Protein AF-A0A2N2JMU2-F1 (afdb_monomer_lite)

Sequence (132 aa):
MEGTHEVRVGYTPVAGTILLILALLNIVLGVMAHSAVSTGLGALFIVMAILQLTMPYFVLTEGELQLRNLFGMTVKRYAFDDLSQFEIAEEGKRIFLTTPNGDRKRVRVTRWISQRGAWERFITALNARAFD

Foldseek 3Di:
DPPFPKQFWAFALVVLVVLLVCLVVLLVVCVVVVNPVSNVVSVVSPVLSVLRVPETQWMDTQFWIFGADSVNDGPDIDGDNFLVQWDQPDPLQWIWGQHPVRDTHTDPDGCNGTHPVSSVVVVVCSVVSVSD

pLDDT: mean 86.8, std 10.59, range [39.41, 97.19]

Secondary structure (DSSP, 8-state):
------EEEEBPHHHHHHHHHHHHHHHHHHHHTT-HHHHHHHHHHHHHHHHHHHSEEEEE-SSEEEEE-TTS-EEEEEE-S-GGGEEEETTTTEEEEE-TTS-EEEE---GGGB-HHHHHHHHHHHHTTTT-

Radius of gyration: 18.57 Å; chains: 1; bounding box: 42×37×58 Å

Structure (mmCIF, N/CA/C/O backbone):
data_AF-A0A2N2JMU2-F1
#
_entry.id   AF-A0A2N2JMU2-F1
#
loop_
_atom_site.group_PDB
_atom_site.id
_atom_site.type_symbol
_atom_site.label_atom_id
_atom_site.label_alt_id
_atom_site.label_comp_id
_atom_site.label_asym_id
_atom_site.label_entity_id
_atom_site.label_seq_id
_atom_site.pdbx_PDB_ins_code
_atom_site.Cartn_x
_atom_site.Cartn_y
_atom_site.Cartn_z
_atom_site.occupancy
_atom_site.B_iso_or_equiv
_atom_site.auth_seq_id
_atom_site.auth_comp_id
_atom_site.auth_asym_id
_atom_site.auth_atom_id
_atom_site.pdbx_PDB_model_num
ATOM 1 N N . MET A 1 1 ? -17.148 -24.156 7.986 1.00 41.41 1 MET A N 1
ATOM 2 C CA . MET A 1 1 ? -15.959 -23.402 7.544 1.00 41.41 1 MET A CA 1
ATOM 3 C C . MET A 1 1 ? -16.336 -21.940 7.676 1.00 41.41 1 MET A C 1
ATOM 5 O O . MET A 1 1 ? -16.891 -21.383 6.739 1.00 41.41 1 MET A O 1
ATOM 9 N N . GLU A 1 2 ? -16.203 -21.394 8.887 1.00 39.41 2 GLU A N 1
ATOM 10 C CA . GLU A 1 2 ? -16.434 -19.971 9.158 1.00 39.41 2 GLU A CA 1
ATOM 11 C C . GLU A 1 2 ? -15.521 -19.159 8.247 1.00 39.41 2 GLU A C 1
ATOM 13 O O . GLU A 1 2 ? -14.309 -19.378 8.202 1.00 39.41 2 GLU A O 1
ATOM 18 N N . GLY A 1 3 ? -16.122 -18.294 7.434 1.00 47.91 3 GLY A N 1
ATOM 19 C CA . GLY A 1 3 ? -15.370 -17.365 6.616 1.00 47.91 3 GLY A CA 1
ATOM 20 C C . GLY A 1 3 ? -14.744 -16.344 7.545 1.00 47.91 3 GLY A C 1
ATOM 21 O O . GLY A 1 3 ? -15.410 -15.384 7.896 1.00 47.91 3 GLY A O 1
ATOM 22 N N . THR A 1 4 ? -13.489 -16.554 7.941 1.00 55.88 4 THR A N 1
ATOM 23 C CA . THR A 1 4 ? -12.681 -15.540 8.629 1.00 55.88 4 THR A CA 1
ATOM 24 C C . THR A 1 4 ? -12.803 -14.242 7.847 1.00 55.88 4 THR A C 1
ATOM 26 O O . THR A 1 4 ? -12.376 -14.179 6.684 1.00 55.88 4 THR A O 1
ATOM 29 N N . HIS A 1 5 ? -13.447 -13.241 8.439 1.00 70.88 5 HIS A N 1
ATOM 30 C CA . HIS A 1 5 ? -13.774 -12.013 7.736 1.00 70.88 5 HIS A CA 1
ATOM 31 C C . HIS A 1 5 ? -12.502 -11.165 7.593 1.00 70.88 5 HIS A C 1
ATOM 33 O O . HIS A 1 5 ? -12.170 -10.316 8.412 1.00 70.88 5 HIS A O 1
ATOM 39 N N . GLU A 1 6 ? -11.733 -11.425 6.538 1.00 84.25 6 GLU A N 1
ATOM 40 C CA . GLU A 1 6 ? -10.467 -10.745 6.278 1.00 84.25 6 GLU A CA 1
ATOM 41 C C . GLU A 1 6 ? -10.674 -9.557 5.327 1.00 84.25 6 GLU A C 1
ATOM 43 O O . GLU A 1 6 ? -11.060 -9.722 4.165 1.00 84.25 6 GLU A O 1
ATOM 48 N N . VAL A 1 7 ? -10.349 -8.343 5.781 1.00 86.94 7 VAL A N 1
ATOM 49 C CA . VAL A 1 7 ? -10.352 -7.151 4.919 1.00 86.94 7 VAL A CA 1
ATOM 50 C C . VAL A 1 7 ? -8.933 -6.884 4.428 1.00 86.94 7 VAL A C 1
ATOM 52 O O . VAL A 1 7 ? -8.061 -6.416 5.162 1.00 86.94 7 VAL A O 1
ATOM 55 N N . ARG A 1 8 ? -8.702 -7.166 3.144 1.00 91.12 8 ARG A N 1
ATOM 56 C CA . ARG A 1 8 ? -7.423 -6.926 2.462 1.00 91.12 8 ARG A CA 1
ATOM 57 C C . ARG A 1 8 ? -7.435 -5.562 1.779 1.00 91.12 8 ARG A C 1
ATOM 59 O O . ARG A 1 8 ? -8.313 -5.277 0.960 1.00 91.12 8 ARG A O 1
ATOM 66 N N . VAL A 1 9 ? -6.432 -4.735 2.067 1.00 91.31 9 VAL A N 1
ATOM 67 C CA . VAL A 1 9 ? -6.258 -3.424 1.432 1.00 91.31 9 VAL A CA 1
ATOM 68 C C . VAL A 1 9 ? -4.957 -3.415 0.643 1.00 91.31 9 VAL A C 1
ATOM 70 O O . VAL A 1 9 ? -3.874 -3.530 1.210 1.00 91.31 9 VAL A O 1
ATOM 73 N N . GLY A 1 10 ? -5.071 -3.308 -0.682 1.00 91.31 10 GLY A N 1
ATOM 74 C CA . GLY A 1 10 ? -3.943 -3.231 -1.611 1.00 91.31 10 GLY A CA 1
ATOM 75 C C . GLY A 1 10 ? -3.333 -1.835 -1.720 1.00 91.31 10 GLY A C 1
ATOM 76 O O . GLY A 1 10 ? -3.882 -0.847 -1.218 1.00 91.31 10 GLY A O 1
ATOM 77 N N . TYR A 1 11 ? -2.199 -1.759 -2.414 1.00 89.56 11 TYR A N 1
ATOM 78 C CA . TYR A 1 11 ? -1.596 -0.489 -2.809 1.00 89.56 11 TYR A CA 1
ATOM 79 C C . TYR A 1 11 ? -2.448 0.236 -3.862 1.00 89.56 11 TYR A C 1
ATOM 81 O O . TYR A 1 11 ? -3.283 -0.356 -4.545 1.00 89.56 11 TYR A O 1
ATOM 89 N N . THR A 1 12 ? -2.230 1.541 -4.018 1.00 91.00 12 THR A N 1
ATOM 90 C CA . THR A 1 12 ? -2.862 2.315 -5.088 1.00 91.00 12 THR A CA 1
ATOM 91 C C . THR A 1 12 ? -2.423 1.794 -6.466 1.00 91.00 12 THR A C 1
ATOM 93 O O . THR A 1 12 ? -1.219 1.737 -6.744 1.00 91.00 12 THR A O 1
ATOM 96 N N . PRO A 1 13 ? -3.368 1.456 -7.367 1.00 89.31 13 PRO A N 1
ATOM 97 C CA . PRO A 1 13 ? -3.031 0.946 -8.696 1.00 89.31 13 PRO A CA 1
ATOM 98 C C . PRO A 1 13 ? -2.344 2.003 -9.568 1.00 89.31 13 PRO A C 1
ATOM 100 O O . PRO A 1 13 ? -1.642 1.658 -10.516 1.00 89.31 13 PRO A O 1
ATOM 103 N N . VAL A 1 14 ? -2.498 3.290 -9.231 1.00 90.88 14 VAL A N 1
ATOM 104 C CA . VAL A 1 14 ? -1.879 4.409 -9.955 1.00 90.88 14 VAL A CA 1
ATOM 105 C C . VAL A 1 14 ? -0.357 4.281 -9.953 1.00 90.88 14 VAL A C 1
ATOM 107 O O . VAL A 1 14 ? 0.267 4.365 -11.005 1.00 90.88 14 VAL A O 1
ATOM 110 N N . ALA A 1 15 ? 0.246 4.020 -8.792 1.00 89.12 15 ALA A N 1
ATOM 111 C CA . ALA A 1 15 ? 1.697 3.904 -8.674 1.00 89.12 15 ALA A CA 1
ATOM 112 C C . ALA A 1 15 ? 2.239 2.664 -9.407 1.00 89.12 15 ALA A C 1
ATOM 114 O O . ALA A 1 15 ? 3.229 2.776 -10.129 1.00 89.12 15 ALA A O 1
ATOM 115 N N . GLY A 1 16 ? 1.543 1.523 -9.313 1.00 91.50 16 GLY A N 1
ATOM 116 C CA . GLY A 1 16 ? 1.892 0.320 -10.079 1.00 91.50 16 GLY A CA 1
ATOM 117 C C . GLY A 1 16 ? 1.801 0.543 -11.594 1.00 91.50 16 GLY A C 1
ATOM 118 O O . GLY A 1 16 ? 2.684 0.123 -12.336 1.00 91.50 16 GLY A O 1
ATOM 119 N N . THR A 1 17 ? 0.789 1.285 -12.055 1.00 93.50 17 THR A N 1
ATOM 120 C CA . THR A 1 17 ? 0.623 1.637 -13.477 1.00 93.50 17 THR A CA 1
ATOM 121 C C . THR A 1 17 ? 1.738 2.562 -13.964 1.00 93.50 17 THR A C 1
ATOM 123 O O . THR A 1 17 ? 2.303 2.334 -15.031 1.00 93.50 17 THR A O 1
ATOM 126 N N . ILE A 1 18 ? 2.104 3.580 -13.174 1.00 94.69 18 ILE A N 1
ATOM 127 C CA . ILE A 1 18 ? 3.223 4.478 -13.497 1.00 94.69 18 ILE A CA 1
ATOM 128 C C . ILE A 1 18 ? 4.533 3.688 -13.594 1.00 94.69 18 ILE A C 1
ATOM 130 O O . ILE A 1 18 ? 5.274 3.859 -14.561 1.00 94.69 18 ILE A O 1
ATOM 134 N N . LEU A 1 19 ? 4.805 2.794 -12.636 1.00 95.06 19 LEU A N 1
ATOM 135 C CA . LEU A 1 19 ? 5.986 1.927 -12.682 1.00 95.06 19 LEU A CA 1
ATOM 136 C C . LEU A 1 19 ? 6.000 1.048 -13.930 1.00 95.06 19 LEU A C 1
ATOM 138 O O . LEU A 1 19 ? 7.050 0.918 -14.552 1.00 95.06 19 LEU A O 1
ATOM 142 N N . LEU A 1 20 ? 4.854 0.494 -14.331 1.00 95.75 20 LEU A N 1
ATOM 143 C CA . LEU A 1 20 ? 4.754 -0.324 -15.537 1.00 95.75 20 LEU A CA 1
ATOM 144 C C . LEU A 1 20 ? 5.074 0.482 -16.805 1.00 95.75 20 LEU A C 1
ATOM 146 O O . LEU A 1 20 ? 5.818 0.009 -17.660 1.00 95.75 20 LEU A O 1
ATOM 150 N N . ILE A 1 21 ? 4.577 1.718 -16.911 1.00 96.44 21 ILE A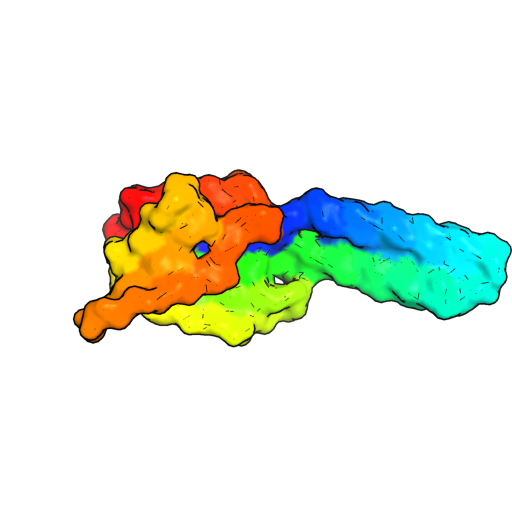 N 1
ATOM 151 C CA . ILE A 1 21 ? 4.897 2.612 -18.035 1.00 96.44 21 ILE A CA 1
ATOM 152 C C . ILE A 1 21 ? 6.401 2.913 -18.068 1.00 96.44 21 ILE A C 1
ATOM 154 O O . ILE A 1 21 ? 7.035 2.786 -19.115 1.00 96.44 21 ILE A O 1
ATOM 158 N N . LEU A 1 22 ? 6.996 3.263 -16.923 1.00 95.69 22 LEU A N 1
ATOM 159 C CA . LEU A 1 22 ? 8.436 3.525 -16.822 1.00 95.69 22 LEU A CA 1
ATOM 160 C C . LEU A 1 22 ? 9.278 2.289 -17.150 1.00 95.69 22 LEU A C 1
ATOM 162 O O . LEU A 1 22 ? 10.346 2.418 -17.752 1.00 95.69 22 LEU A O 1
ATOM 166 N N . ALA A 1 23 ? 8.801 1.105 -16.775 1.00 96.56 23 ALA A N 1
ATOM 167 C CA . ALA A 1 23 ? 9.432 -0.162 -17.099 1.00 96.56 23 ALA A CA 1
ATOM 168 C C . ALA A 1 23 ? 9.481 -0.381 -18.615 1.00 96.56 23 ALA A C 1
ATOM 170 O O . ALA A 1 23 ? 10.551 -0.629 -19.167 1.00 96.56 23 ALA A O 1
ATOM 171 N N . LEU A 1 24 ? 8.342 -0.210 -19.296 1.00 96.81 24 LEU A N 1
ATOM 172 C CA . LEU A 1 24 ? 8.244 -0.349 -20.749 1.00 96.81 24 LEU A CA 1
ATOM 173 C C . LEU A 1 24 ? 9.127 0.669 -21.476 1.00 96.81 24 LEU A C 1
ATOM 175 O O . LEU A 1 24 ? 9.856 0.292 -22.391 1.00 96.81 24 LEU A O 1
ATOM 179 N N . LEU A 1 25 ? 9.128 1.931 -21.036 1.00 96.31 25 LEU A N 1
ATOM 180 C CA . LEU A 1 25 ? 10.005 2.960 -21.601 1.00 96.31 25 LEU A CA 1
ATOM 181 C C . LEU A 1 25 ? 11.486 2.595 -21.445 1.00 96.31 25 LEU A C 1
ATOM 183 O O . LEU A 1 25 ? 12.241 2.720 -22.404 1.00 96.31 25 LEU A O 1
ATOM 187 N N . ASN A 1 26 ? 11.901 2.095 -20.276 1.00 96.19 26 ASN A N 1
ATOM 188 C CA . ASN A 1 26 ? 13.282 1.650 -20.060 1.00 96.19 26 ASN A CA 1
ATOM 189 C C . ASN A 1 26 ? 13.659 0.465 -20.950 1.00 96.19 26 ASN A C 1
ATOM 191 O O . ASN A 1 26 ? 14.761 0.441 -21.483 1.00 96.19 26 ASN A O 1
ATOM 195 N N . ILE A 1 27 ? 12.757 -0.496 -21.156 1.00 95.94 27 ILE A N 1
ATOM 196 C CA . ILE A 1 27 ? 13.025 -1.626 -22.055 1.00 95.94 27 ILE A CA 1
ATOM 197 C C . ILE A 1 27 ? 13.185 -1.135 -23.494 1.00 95.94 27 ILE A C 1
ATOM 199 O O . ILE A 1 27 ? 14.163 -1.485 -24.146 1.00 95.94 27 ILE A O 1
ATOM 203 N N . VAL A 1 28 ? 12.266 -0.297 -23.983 1.00 97.19 28 VAL A N 1
ATOM 204 C CA . VAL A 1 28 ? 12.321 0.231 -25.356 1.00 97.19 28 VAL A CA 1
ATOM 205 C C . VAL A 1 28 ? 13.602 1.036 -25.576 1.00 97.19 28 VAL A C 1
ATOM 207 O O . VAL A 1 28 ? 14.341 0.767 -26.523 1.00 97.19 28 VAL A O 1
ATOM 210 N N . LEU A 1 29 ? 13.908 1.975 -24.677 1.00 95.62 29 LEU A N 1
ATOM 211 C CA . LEU A 1 29 ? 15.128 2.780 -24.754 1.00 95.62 29 LEU A CA 1
ATOM 212 C C . LEU A 1 29 ? 16.386 1.919 -24.616 1.00 95.62 29 LEU A C 1
ATOM 214 O O . LEU A 1 29 ? 17.350 2.126 -25.348 1.00 95.62 29 LEU A O 1
ATOM 218 N N . GLY A 1 30 ? 16.370 0.933 -23.719 1.00 96.50 30 GLY A N 1
ATOM 219 C CA . GLY A 1 30 ? 17.466 -0.005 -23.511 1.00 96.50 30 GLY A CA 1
ATOM 220 C C . GLY A 1 30 ? 17.769 -0.837 -24.752 1.00 96.50 30 GLY A C 1
ATOM 221 O O . GLY A 1 30 ? 18.934 -0.951 -25.127 1.00 96.50 30 GLY A O 1
ATOM 222 N N . VAL A 1 31 ? 16.741 -1.342 -25.438 1.00 96.19 31 VAL A N 1
ATOM 223 C CA . VAL A 1 31 ? 16.889 -2.083 -26.699 1.00 96.19 31 VAL A CA 1
ATOM 224 C C . VAL A 1 31 ? 17.420 -1.172 -27.806 1.00 96.19 31 VAL A C 1
ATOM 226 O O . VAL A 1 31 ? 18.392 -1.530 -28.466 1.00 96.19 31 VAL A O 1
ATOM 229 N N . MET A 1 32 ? 16.854 0.028 -27.978 1.00 96.88 32 MET A N 1
ATOM 230 C CA . MET A 1 32 ? 17.316 0.981 -29.000 1.00 96.88 32 MET A CA 1
ATOM 231 C C . MET A 1 32 ? 18.773 1.415 -28.777 1.00 96.88 32 MET A C 1
ATOM 233 O O . MET A 1 32 ? 19.551 1.511 -29.725 1.00 96.88 32 MET A O 1
ATOM 237 N N . ALA A 1 33 ? 19.161 1.640 -27.521 1.00 96.44 33 ALA A N 1
ATOM 238 C CA . ALA A 1 33 ? 20.512 2.042 -27.137 1.00 96.44 33 ALA A CA 1
ATOM 239 C C . ALA A 1 33 ? 21.488 0.863 -26.961 1.00 96.44 33 ALA A C 1
ATOM 241 O O . ALA A 1 33 ? 22.640 1.092 -26.601 1.00 96.44 33 ALA A O 1
ATOM 242 N N . HIS A 1 34 ? 21.047 -0.385 -27.171 1.00 95.88 34 HIS A N 1
ATOM 243 C CA . HIS A 1 34 ? 21.822 -1.607 -26.903 1.00 95.88 34 HIS A CA 1
ATOM 244 C C . HIS A 1 34 ? 22.391 -1.671 -25.468 1.00 95.88 34 HIS A C 1
ATOM 246 O O . HIS A 1 34 ? 23.448 -2.246 -25.208 1.00 95.88 34 HIS A O 1
ATOM 252 N N . SER A 1 35 ? 21.679 -1.077 -24.507 1.00 95.69 35 SER A N 1
ATOM 253 C CA . SER A 1 35 ? 22.064 -1.027 -23.099 1.00 95.69 35 SER A CA 1
ATOM 254 C C . SER A 1 35 ? 21.396 -2.154 -22.317 1.00 95.69 35 SER A C 1
ATOM 256 O O . SER A 1 35 ? 20.202 -2.111 -21.992 1.00 95.69 35 SER A O 1
ATOM 258 N N . ALA A 1 36 ? 22.196 -3.155 -21.947 1.00 94.31 36 ALA A N 1
ATOM 259 C CA . ALA A 1 36 ? 21.754 -4.248 -21.084 1.00 94.31 36 ALA A CA 1
ATOM 260 C C . ALA A 1 36 ? 21.298 -3.749 -19.701 1.00 94.31 36 ALA A C 1
ATOM 262 O O . ALA A 1 36 ? 20.360 -4.296 -19.126 1.00 94.31 36 ALA A O 1
ATOM 263 N N . VAL A 1 37 ? 21.912 -2.675 -19.187 1.00 95.06 37 VAL A N 1
ATOM 264 C CA . VAL A 1 37 ? 21.574 -2.097 -17.876 1.00 95.06 37 VAL A CA 1
ATOM 265 C C . VAL A 1 37 ? 20.162 -1.514 -17.879 1.00 95.06 37 VAL A C 1
ATOM 267 O O . VAL A 1 37 ? 19.373 -1.822 -16.989 1.00 95.06 37 VAL A O 1
ATOM 270 N N . SER A 1 38 ? 19.817 -0.706 -18.886 1.00 93.31 38 SER A N 1
ATOM 271 C CA . SER A 1 38 ? 18.482 -0.096 -18.976 1.00 93.31 38 SER A CA 1
ATOM 272 C C . SER A 1 38 ? 17.400 -1.153 -19.216 1.00 93.31 38 SER A C 1
ATOM 274 O O . SER A 1 38 ? 16.363 -1.139 -18.552 1.00 93.31 38 SER A O 1
ATOM 276 N N . THR A 1 39 ? 17.692 -2.146 -20.060 1.00 94.06 39 THR A N 1
ATOM 277 C CA . THR A 1 39 ? 16.798 -3.291 -20.289 1.00 94.06 39 THR A CA 1
ATOM 278 C C . THR A 1 39 ? 16.569 -4.096 -19.002 1.00 94.06 39 THR A C 1
ATOM 280 O O . THR A 1 39 ? 15.429 -4.420 -18.664 1.00 94.06 39 THR A O 1
ATOM 283 N N . GLY A 1 40 ? 17.633 -4.365 -18.236 1.00 95.25 40 GLY A N 1
ATOM 284 C CA . GLY A 1 40 ? 17.558 -5.063 -16.950 1.00 95.25 40 GLY A CA 1
ATOM 285 C C . GLY A 1 40 ? 16.780 -4.288 -15.880 1.00 95.25 40 GLY A C 1
ATOM 286 O O . GLY A 1 40 ? 15.944 -4.868 -15.188 1.00 95.25 40 GLY A O 1
ATOM 287 N N . LEU A 1 41 ? 16.987 -2.970 -15.778 1.00 95.50 41 LEU A N 1
ATOM 288 C CA . LEU A 1 41 ? 16.201 -2.098 -14.894 1.00 95.50 41 LEU A CA 1
ATOM 289 C C . LEU A 1 41 ? 14.717 -2.095 -15.268 1.00 95.50 41 LEU A C 1
ATOM 291 O O . LEU A 1 41 ? 13.859 -2.156 -14.389 1.00 95.50 41 LEU A O 1
ATOM 295 N N . GLY A 1 42 ? 14.412 -2.079 -16.565 1.00 96.00 42 GLY A N 1
ATOM 296 C CA . GLY A 1 42 ? 13.048 -2.205 -17.059 1.00 96.00 42 GLY A CA 1
ATOM 297 C C . GLY A 1 42 ? 12.391 -3.513 -16.613 1.00 96.00 42 GLY A C 1
ATOM 298 O O . GLY A 1 42 ? 11.301 -3.487 -16.044 1.00 96.00 42 GLY A O 1
ATOM 299 N N . ALA A 1 43 ? 13.075 -4.651 -16.762 1.00 95.75 43 ALA A N 1
ATOM 300 C CA . ALA A 1 43 ? 12.575 -5.939 -16.273 1.00 95.75 43 ALA A CA 1
ATOM 301 C C . ALA A 1 43 ? 12.335 -5.939 -14.749 1.00 95.75 43 ALA A C 1
ATOM 303 O O . ALA A 1 43 ? 11.294 -6.408 -14.284 1.00 95.75 43 ALA A O 1
ATOM 304 N N . LEU A 1 44 ? 13.246 -5.351 -13.966 1.00 95.88 44 LEU A N 1
ATOM 305 C CA . LEU A 1 44 ? 13.073 -5.197 -12.518 1.00 95.88 44 LEU A CA 1
ATOM 306 C C . LEU A 1 44 ? 11.835 -4.353 -12.174 1.00 95.88 44 LEU A C 1
ATOM 308 O O . LEU A 1 44 ? 11.077 -4.700 -11.266 1.00 95.88 44 LEU A O 1
ATOM 312 N N . PHE A 1 45 ? 11.597 -3.262 -12.903 1.00 96.19 45 PHE A N 1
ATOM 313 C CA . PHE A 1 45 ? 10.421 -2.418 -12.697 1.00 96.19 45 PHE A CA 1
ATOM 314 C C . PHE A 1 45 ? 9.114 -3.127 -13.058 1.00 96.19 45 PHE A C 1
ATOM 316 O O . PHE A 1 45 ? 8.127 -2.914 -12.356 1.00 96.19 45 PHE A O 1
ATOM 323 N N . ILE A 1 46 ? 9.101 -4.015 -14.062 1.00 96.12 46 ILE A N 1
ATOM 324 C CA . ILE A 1 46 ? 7.937 -4.877 -14.334 1.00 96.12 46 ILE A CA 1
ATOM 325 C C . ILE A 1 46 ? 7.617 -5.727 -13.103 1.00 96.12 46 ILE A C 1
ATOM 327 O O . ILE A 1 46 ? 6.471 -5.749 -12.655 1.00 96.12 46 ILE A O 1
ATOM 331 N N . VAL A 1 47 ? 8.622 -6.391 -12.525 1.00 95.50 47 VAL A N 1
ATOM 332 C CA . VAL A 1 47 ? 8.427 -7.226 -11.329 1.00 95.50 47 VAL A CA 1
ATOM 333 C C . VAL A 1 47 ? 7.873 -6.391 -10.173 1.00 95.50 47 VAL A C 1
ATOM 335 O O . VAL A 1 47 ? 6.893 -6.791 -9.546 1.00 95.50 47 VAL A O 1
ATOM 338 N N . MET A 1 48 ? 8.434 -5.205 -9.918 1.00 94.38 48 MET A N 1
ATOM 339 C CA . MET A 1 48 ? 7.932 -4.317 -8.863 1.00 94.38 48 MET A CA 1
ATOM 340 C C . MET A 1 48 ? 6.502 -3.828 -9.121 1.00 94.38 48 MET A C 1
ATOM 342 O O . MET A 1 48 ? 5.703 -3.784 -8.186 1.00 94.38 48 MET A O 1
ATOM 346 N N . ALA A 1 49 ? 6.158 -3.496 -10.368 1.00 93.81 49 ALA A N 1
ATOM 347 C CA . ALA A 1 49 ? 4.809 -3.083 -10.742 1.00 93.81 49 ALA A CA 1
ATOM 348 C C . ALA A 1 49 ? 3.792 -4.205 -10.490 1.00 93.81 49 ALA A C 1
ATOM 350 O O . ALA A 1 49 ? 2.752 -3.959 -9.882 1.00 93.81 49 ALA A O 1
ATOM 351 N N . ILE A 1 50 ? 4.115 -5.441 -10.889 1.00 93.62 50 ILE A N 1
ATOM 352 C CA . ILE A 1 50 ? 3.270 -6.616 -10.632 1.00 93.62 50 ILE A CA 1
ATOM 353 C C . ILE A 1 50 ? 3.076 -6.798 -9.128 1.00 93.62 50 ILE A C 1
ATOM 355 O O . ILE A 1 50 ? 1.938 -6.852 -8.669 1.00 93.62 50 ILE A O 1
ATOM 359 N N . LEU A 1 51 ? 4.165 -6.812 -8.353 1.00 92.31 51 LEU A N 1
ATOM 360 C CA . LEU A 1 51 ? 4.097 -6.961 -6.899 1.00 92.31 51 LEU A CA 1
ATOM 361 C C . LEU A 1 51 ? 3.228 -5.884 -6.249 1.00 92.31 51 LEU A C 1
ATOM 363 O O . LEU A 1 51 ? 2.424 -6.190 -5.372 1.00 92.31 51 LEU A O 1
ATOM 367 N N . GLN A 1 52 ? 3.336 -4.634 -6.697 1.00 91.38 52 GLN A N 1
ATOM 368 C CA . GLN A 1 52 ? 2.516 -3.547 -6.175 1.00 91.38 52 GLN A CA 1
ATOM 369 C C . GLN A 1 52 ? 1.025 -3.713 -6.500 1.00 91.38 52 GLN A C 1
ATOM 371 O O . GLN A 1 52 ? 0.182 -3.304 -5.705 1.00 91.38 52 GLN A O 1
ATOM 376 N N . LEU A 1 53 ? 0.690 -4.313 -7.643 1.00 90.06 53 LEU A N 1
ATOM 377 C CA . LEU A 1 53 ? -0.694 -4.554 -8.051 1.00 90.06 53 LEU A CA 1
ATOM 378 C C . LEU A 1 53 ? -1.304 -5.800 -7.394 1.00 90.06 53 LEU A C 1
ATOM 380 O O . LEU A 1 53 ? -2.518 -5.845 -7.205 1.00 90.06 53 LEU A O 1
ATOM 384 N N . THR A 1 54 ? -0.491 -6.798 -7.037 1.00 89.88 54 THR A N 1
ATOM 385 C CA . THR A 1 54 ? -0.980 -8.073 -6.488 1.00 89.88 54 THR A CA 1
ATOM 386 C C . THR A 1 54 ? -0.902 -8.159 -4.967 1.00 89.88 54 THR A C 1
ATOM 388 O O . THR A 1 54 ? -1.712 -8.854 -4.355 1.00 89.88 54 THR A O 1
ATOM 391 N N . MET A 1 55 ? 0.077 -7.505 -4.334 1.00 91.50 55 MET A N 1
ATOM 392 C CA . MET A 1 55 ? 0.319 -7.676 -2.902 1.00 91.50 55 MET A CA 1
ATOM 393 C C . MET A 1 55 ? -0.557 -6.742 -2.056 1.00 91.50 55 MET A C 1
ATOM 395 O O . MET A 1 55 ? -0.652 -5.544 -2.340 1.00 91.50 55 MET A O 1
ATOM 399 N N . PRO A 1 56 ? -1.178 -7.252 -0.974 1.00 91.12 56 PRO A N 1
ATOM 400 C CA . PRO A 1 56 ? -1.884 -6.405 -0.026 1.00 91.12 56 PRO A CA 1
ATOM 401 C C . PRO A 1 56 ? -0.885 -5.531 0.742 1.00 91.12 56 PRO A C 1
ATOM 403 O O . PRO A 1 56 ? 0.149 -6.010 1.202 1.00 91.12 56 PRO A O 1
ATOM 406 N N . TYR A 1 57 ? -1.220 -4.256 0.919 1.00 91.00 57 TYR A N 1
ATOM 407 C CA . TYR A 1 57 ? -0.459 -3.319 1.743 1.00 91.00 57 TYR A CA 1
ATOM 408 C C . TYR A 1 57 ? -0.678 -3.600 3.236 1.00 91.00 57 TYR A C 1
ATOM 410 O O . TYR A 1 57 ? 0.266 -3.631 4.029 1.00 91.00 57 TYR A O 1
ATOM 418 N N . PHE A 1 58 ? -1.923 -3.857 3.626 1.00 92.75 58 PHE A N 1
ATOM 419 C CA . PHE A 1 58 ? -2.240 -4.370 4.950 1.00 92.75 58 PHE A CA 1
ATOM 420 C C . PHE A 1 58 ? -3.466 -5.273 4.917 1.00 92.75 58 PHE A C 1
ATOM 422 O O . PHE A 1 58 ? -4.267 -5.263 3.979 1.00 92.75 58 PHE A O 1
ATOM 429 N N . VAL A 1 59 ? -3.576 -6.072 5.967 1.00 91.69 59 VAL A N 1
ATOM 430 C CA . VAL A 1 59 ? -4.630 -7.053 6.165 1.00 91.69 59 VAL A CA 1
ATOM 431 C C . VAL A 1 59 ? -5.209 -6.845 7.554 1.00 91.69 59 VAL A C 1
ATOM 433 O O . VAL A 1 59 ? -4.462 -6.848 8.533 1.00 91.69 59 VAL A O 1
ATOM 436 N N . LEU A 1 60 ? -6.522 -6.655 7.627 1.00 89.94 60 LEU A N 1
ATOM 437 C CA . LEU A 1 60 ? -7.276 -6.678 8.872 1.00 89.94 60 LEU A CA 1
ATOM 438 C C . LEU A 1 60 ? -7.889 -8.072 9.044 1.00 89.94 60 LEU A C 1
ATOM 440 O O . LEU A 1 60 ? -8.587 -8.553 8.151 1.00 89.94 60 LEU A O 1
ATOM 444 N N . THR A 1 61 ? -7.597 -8.692 10.180 1.00 89.06 61 THR A N 1
ATOM 445 C CA . THR A 1 61 ? -8.187 -9.953 10.654 1.00 89.06 61 THR A CA 1
ATOM 446 C C . THR A 1 61 ? -8.933 -9.691 11.964 1.00 89.06 61 THR A C 1
ATOM 448 O O . THR A 1 61 ? -8.842 -8.583 12.484 1.00 89.06 61 THR A O 1
ATOM 451 N N . GLU A 1 62 ? -9.629 -10.683 12.517 1.00 83.88 62 GLU A N 1
ATOM 45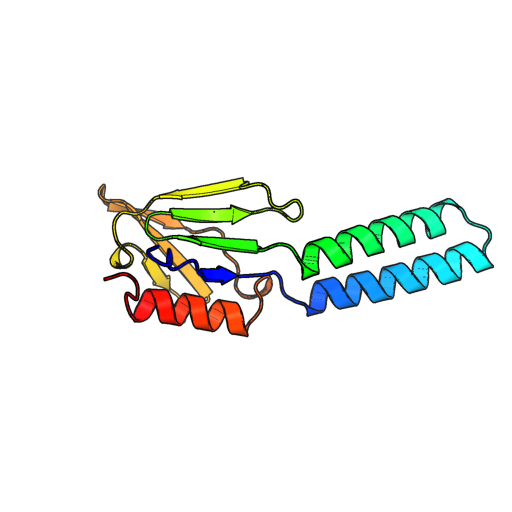2 C CA . GLU A 1 62 ? -10.463 -10.527 13.724 1.00 83.88 62 GLU A CA 1
ATOM 453 C C . GLU A 1 62 ? -9.691 -10.099 14.989 1.00 83.88 62 GLU A C 1
ATOM 455 O O . GLU A 1 62 ? -10.279 -9.468 15.854 1.00 83.88 62 GLU A O 1
ATOM 460 N N . GLY A 1 63 ? -8.380 -10.360 15.088 1.00 86.06 63 GLY A N 1
ATOM 461 C CA . GLY A 1 63 ? -7.578 -9.997 16.274 1.00 86.06 63 GLY A CA 1
ATOM 462 C C . GLY A 1 63 ? -6.270 -9.264 15.978 1.00 86.06 63 GLY A C 1
ATOM 463 O O . GLY A 1 63 ? -5.499 -8.936 16.882 1.00 86.06 63 GLY A O 1
ATOM 464 N N . GLU A 1 64 ? -5.958 -9.022 14.704 1.00 90.56 64 GLU A N 1
ATOM 465 C CA . GLU A 1 64 ? -4.772 -8.251 14.354 1.00 90.56 64 GLU A CA 1
ATOM 466 C C . GLU A 1 64 ? -4.866 -7.529 13.013 1.00 90.56 64 GLU A C 1
ATOM 468 O O . GLU A 1 64 ? -5.452 -7.994 12.031 1.00 90.56 64 GLU A O 1
ATOM 473 N N . LEU A 1 65 ? -4.190 -6.384 12.961 1.00 91.31 65 LEU A N 1
ATOM 474 C CA . LEU A 1 65 ? -3.895 -5.660 11.739 1.00 91.31 65 LEU A CA 1
ATOM 475 C C . LEU A 1 65 ? -2.429 -5.906 11.362 1.00 91.31 65 LEU A C 1
ATOM 477 O O . LEU A 1 65 ? -1.495 -5.474 12.050 1.00 91.31 65 LEU A O 1
ATOM 481 N N . GLN A 1 66 ? -2.225 -6.579 10.234 1.00 93.56 66 GLN A N 1
ATOM 482 C CA . GLN A 1 66 ? -0.913 -6.897 9.685 1.00 93.56 66 GLN A CA 1
ATOM 483 C C . GLN A 1 66 ? -0.541 -5.895 8.592 1.00 93.56 66 GLN A C 1
ATOM 485 O O . GLN A 1 66 ? -1.192 -5.828 7.551 1.00 93.56 66 GLN A O 1
ATOM 490 N N . LEU A 1 67 ? 0.553 -5.160 8.776 1.00 92.50 67 LEU A N 1
ATOM 491 C CA . LEU A 1 67 ? 1.179 -4.404 7.692 1.00 92.50 67 LEU A CA 1
ATOM 492 C C . LEU A 1 67 ? 2.131 -5.326 6.948 1.00 92.50 67 LEU A C 1
ATOM 494 O O . LEU A 1 67 ? 2.981 -5.972 7.569 1.00 92.50 67 LEU A O 1
ATOM 498 N N . ARG A 1 68 ? 2.025 -5.338 5.623 1.00 92.38 68 ARG A N 1
ATOM 499 C CA . ARG A 1 68 ? 2.866 -6.144 4.745 1.00 92.38 68 ARG A CA 1
ATOM 500 C C . ARG A 1 68 ? 3.721 -5.249 3.856 1.00 92.38 68 ARG A C 1
ATOM 502 O O . ARG A 1 68 ? 3.389 -4.092 3.602 1.00 92.38 68 ARG A O 1
ATOM 509 N N . ASN A 1 69 ? 4.871 -5.764 3.439 1.00 90.44 69 ASN A N 1
ATOM 510 C CA . ASN A 1 69 ? 5.677 -5.133 2.399 1.00 90.44 69 ASN A CA 1
ATOM 511 C C . ASN A 1 69 ? 5.263 -5.630 1.003 1.00 90.44 69 ASN A C 1
ATOM 513 O O . ASN A 1 69 ? 4.427 -6.521 0.863 1.00 90.44 69 ASN A O 1
ATOM 517 N N . LEU A 1 70 ? 5.911 -5.093 -0.034 1.00 86.88 70 LEU A N 1
ATOM 518 C CA . LEU A 1 70 ? 5.703 -5.492 -1.432 1.00 86.88 70 LEU A CA 1
ATOM 519 C C . LEU A 1 70 ? 6.075 -6.953 -1.735 1.00 86.88 70 LEU A C 1
ATOM 521 O O . LEU A 1 70 ? 5.750 -7.442 -2.806 1.00 86.88 70 LEU A O 1
ATOM 525 N N . PHE A 1 71 ? 6.734 -7.659 -0.816 1.00 88.25 71 PHE A N 1
ATOM 526 C CA . PHE A 1 71 ? 7.015 -9.092 -0.937 1.00 88.25 71 PHE A CA 1
ATOM 527 C C . PHE A 1 71 ? 5.985 -9.950 -0.188 1.00 88.25 71 PHE A C 1
ATOM 529 O O . PHE A 1 71 ? 6.153 -11.159 -0.073 1.00 88.25 71 PHE A O 1
ATOM 536 N N . GLY A 1 72 ? 4.935 -9.334 0.367 1.00 85.19 72 GLY A N 1
ATOM 537 C CA . GLY A 1 72 ? 3.894 -10.015 1.134 1.00 85.19 72 GLY A CA 1
ATOM 538 C C . GLY A 1 72 ? 4.300 -10.394 2.562 1.00 85.19 72 GLY A C 1
ATOM 539 O O . GLY A 1 72 ? 3.486 -10.969 3.283 1.00 85.19 72 GLY A O 1
ATOM 540 N N . MET A 1 73 ? 5.514 -10.052 3.005 1.00 89.94 73 MET A N 1
ATOM 541 C CA . MET A 1 73 ? 5.978 -10.337 4.363 1.00 89.94 73 MET A CA 1
ATOM 542 C C . MET A 1 73 ? 5.380 -9.345 5.358 1.00 89.94 73 MET A C 1
ATOM 544 O O . MET A 1 73 ? 5.393 -8.134 5.126 1.00 89.94 73 MET A O 1
ATOM 548 N N . THR A 1 74 ? 4.908 -9.849 6.497 1.00 92.88 74 THR A N 1
ATOM 549 C CA . THR A 1 74 ? 4.394 -9.016 7.587 1.00 92.88 74 THR A CA 1
ATOM 550 C C . THR A 1 74 ? 5.538 -8.264 8.261 1.00 92.88 74 THR A C 1
ATOM 552 O O . THR A 1 74 ? 6.355 -8.854 8.961 1.00 92.88 74 THR A O 1
ATOM 555 N N . VAL A 1 75 ? 5.581 -6.945 8.074 1.00 92.12 75 VAL A N 1
ATOM 556 C CA . VAL A 1 75 ? 6.596 -6.060 8.670 1.00 92.12 75 VAL A CA 1
ATOM 557 C C . VAL A 1 75 ? 6.206 -5.580 10.060 1.00 92.12 75 VAL A C 1
ATOM 559 O O . VAL A 1 75 ? 7.064 -5.210 10.859 1.00 92.12 75 VAL A O 1
ATOM 562 N N . LYS A 1 76 ? 4.903 -5.536 10.350 1.00 91.56 76 LYS A N 1
ATOM 563 C CA . LYS A 1 76 ? 4.397 -5.091 11.644 1.00 91.56 76 LYS A CA 1
ATOM 564 C C . LYS A 1 76 ? 3.027 -5.680 11.920 1.00 91.56 76 LYS A C 1
ATOM 566 O O . LYS A 1 76 ? 2.190 -5.732 11.024 1.00 91.56 76 LYS A O 1
ATOM 571 N N . ARG A 1 77 ? 2.806 -6.063 13.173 1.00 91.94 77 ARG A N 1
ATOM 572 C CA . ARG A 1 77 ? 1.517 -6.531 13.679 1.00 91.94 77 ARG A CA 1
ATOM 573 C C . ARG A 1 77 ? 1.011 -5.573 14.745 1.00 91.94 77 ARG A C 1
ATOM 575 O O . ARG A 1 77 ? 1.794 -5.042 15.540 1.00 91.94 77 ARG A O 1
ATOM 582 N N . TYR A 1 78 ? -0.286 -5.330 14.711 1.00 90.31 78 TYR A N 1
ATOM 583 C CA . TYR A 1 78 ? -1.021 -4.582 15.713 1.00 90.31 78 TYR A CA 1
ATOM 584 C C . TYR A 1 78 ? -2.130 -5.504 16.206 1.00 90.31 78 TYR A C 1
ATOM 586 O O . TYR A 1 78 ? -3.149 -5.620 15.534 1.00 90.31 78 TYR A O 1
ATOM 594 N N . ALA A 1 79 ? -1.876 -6.203 17.310 1.00 89.50 79 ALA A N 1
ATOM 595 C CA . ALA A 1 79 ? -2.886 -7.022 17.967 1.00 89.50 79 ALA A CA 1
ATOM 596 C C . ALA A 1 79 ?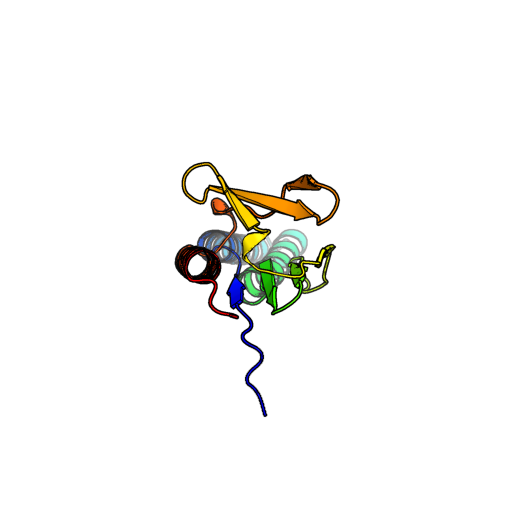 -3.891 -6.115 18.683 1.00 89.50 79 ALA A C 1
ATOM 598 O O . ALA A 1 79 ? -3.493 -5.082 19.233 1.00 89.50 79 ALA A O 1
ATOM 599 N N . PHE A 1 80 ? -5.158 -6.497 18.635 1.00 88.19 80 PHE A N 1
ATOM 600 C CA . PHE A 1 80 ? -6.265 -5.817 19.290 1.00 88.19 80 PHE A CA 1
ATOM 601 C C . PHE A 1 80 ? -7.306 -6.858 19.698 1.00 88.19 80 PHE A C 1
ATOM 603 O O . PHE A 1 80 ? -7.411 -7.903 19.060 1.00 88.19 80 PHE A O 1
ATOM 610 N N . ASP A 1 81 ? -8.054 -6.566 20.754 1.00 84.44 81 ASP A N 1
ATOM 611 C CA . ASP A 1 81 ? -9.095 -7.473 21.252 1.00 84.44 81 ASP A CA 1
ATOM 612 C C . ASP A 1 81 ? -10.451 -7.165 20.610 1.00 84.44 81 ASP A C 1
ATOM 614 O O . ASP A 1 81 ? -11.273 -8.053 20.430 1.00 84.44 81 ASP A O 1
ATOM 618 N N . ASP A 1 82 ? -10.670 -5.894 20.265 1.00 83.25 82 ASP A N 1
ATOM 619 C CA . ASP A 1 82 ? -11.950 -5.379 19.793 1.00 83.25 82 ASP A CA 1
ATOM 620 C C . ASP A 1 82 ? -11.727 -4.221 18.809 1.00 83.25 82 ASP A C 1
ATOM 622 O O . ASP A 1 82 ? -10.802 -3.412 18.968 1.00 83.25 82 ASP A O 1
ATOM 626 N N . LEU A 1 83 ? -12.580 -4.108 17.787 1.00 83.69 83 LEU A N 1
ATOM 627 C CA . LEU A 1 83 ? -12.479 -3.038 16.791 1.00 83.69 83 LEU A CA 1
ATOM 628 C C . LEU A 1 83 ? -12.712 -1.635 17.377 1.00 83.69 83 LEU A C 1
ATOM 630 O O . LEU A 1 83 ? -12.227 -0.652 16.815 1.00 83.69 83 LEU A O 1
ATOM 634 N N . SER A 1 84 ? -13.396 -1.518 18.516 1.00 83.00 84 SER A N 1
ATOM 635 C CA . SER A 1 84 ? -13.589 -0.265 19.256 1.00 83.00 84 SER A CA 1
ATOM 636 C C . SER A 1 84 ? -12.288 0.335 19.794 1.00 83.00 84 SER A C 1
ATOM 638 O O . SER A 1 84 ? -12.242 1.534 20.076 1.00 83.00 84 SER A O 1
ATOM 640 N N . GLN A 1 85 ? -11.208 -0.453 19.876 1.00 85.19 85 GLN A N 1
ATOM 641 C CA . GLN A 1 85 ? -9.874 0.047 20.216 1.00 85.19 85 GLN A CA 1
ATOM 642 C C . GLN A 1 85 ? -9.285 0.940 19.108 1.00 85.19 85 GLN A C 1
ATOM 644 O O . GLN A 1 85 ? -8.319 1.671 19.357 1.00 85.19 85 GLN A O 1
ATOM 649 N N . PHE A 1 86 ? -9.842 0.904 17.891 1.00 85.62 86 PHE A N 1
ATOM 650 C CA . PHE A 1 86 ? -9.433 1.780 16.800 1.00 85.62 86 PHE A CA 1
ATOM 651 C C . PHE A 1 86 ? -10.152 3.125 16.849 1.00 85.62 86 PHE A C 1
ATOM 653 O O . PHE A 1 86 ? -11.367 3.232 16.717 1.00 85.62 86 PHE A O 1
ATOM 660 N N . GLU A 1 87 ? -9.362 4.187 16.925 1.00 85.25 87 GLU A N 1
ATOM 661 C CA . GLU A 1 87 ? -9.831 5.556 16.814 1.00 85.25 87 GLU A CA 1
ATOM 662 C C . GLU A 1 87 ? -9.456 6.116 15.439 1.00 85.25 87 GLU A C 1
ATOM 664 O O . GLU A 1 87 ? -8.281 6.166 15.044 1.00 85.25 87 GLU A O 1
ATOM 669 N N . ILE A 1 88 ? -10.472 6.564 14.707 1.00 83.88 88 ILE A N 1
ATOM 670 C CA . ILE A 1 88 ? -10.307 7.205 13.410 1.00 83.88 88 ILE A CA 1
ATOM 671 C C . ILE A 1 88 ? -10.237 8.717 13.618 1.00 83.88 88 ILE A C 1
ATOM 673 O O . ILE A 1 88 ? -11.224 9.364 13.954 1.00 83.88 88 ILE A O 1
ATOM 677 N N . ALA A 1 89 ? -9.069 9.294 13.363 1.00 79.38 89 ALA A N 1
ATOM 678 C CA . ALA A 1 89 ? -8.840 10.728 13.456 1.00 79.38 89 ALA A CA 1
ATOM 679 C C . ALA A 1 89 ? -8.731 11.376 12.067 1.00 79.38 89 ALA A C 1
ATOM 681 O O . ALA A 1 89 ? -8.382 10.728 11.071 1.00 79.38 89 ALA A O 1
ATOM 682 N N . GLU A 1 90 ? -8.976 12.689 12.019 1.00 76.25 90 GLU A N 1
ATOM 683 C CA . GLU A 1 90 ? -8.852 13.515 10.807 1.00 76.25 90 GLU A CA 1
ATOM 684 C C . GLU A 1 90 ? -9.663 12.955 9.622 1.00 76.25 90 GLU A C 1
ATOM 686 O O . GLU A 1 90 ? -9.121 12.767 8.531 1.00 76.25 90 GLU A O 1
ATOM 691 N N . GLU A 1 91 ? -10.948 12.642 9.837 1.00 70.38 91 GLU A N 1
ATOM 692 C CA . GLU A 1 91 ? -11.864 12.156 8.786 1.00 70.38 91 GLU A CA 1
ATOM 693 C C . GLU A 1 91 ? -11.347 10.901 8.048 1.00 70.38 91 GLU A C 1
ATOM 695 O O . GLU A 1 91 ? -11.393 10.804 6.817 1.00 70.38 91 GLU A O 1
ATOM 700 N N . GLY A 1 92 ? -10.774 9.933 8.771 1.00 70.12 92 GLY A N 1
ATOM 701 C CA . GLY A 1 92 ? -10.277 8.709 8.131 1.00 70.12 92 GLY A CA 1
ATOM 702 C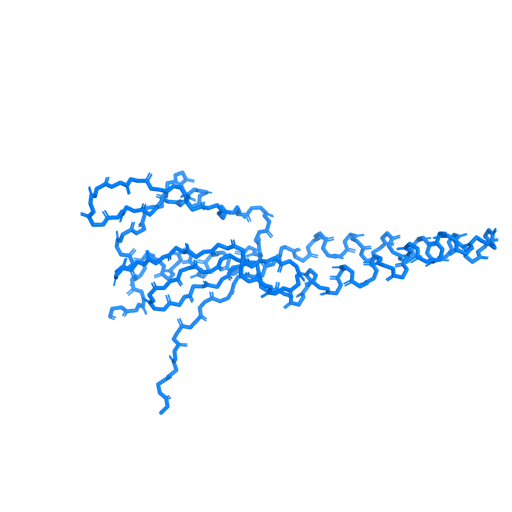 C . GLY A 1 92 ? -8.901 8.846 7.494 1.00 70.12 92 GLY A C 1
ATOM 703 O O . GLY A 1 92 ? -8.565 8.050 6.617 1.00 70.12 92 GLY A O 1
ATOM 704 N N . LYS A 1 93 ? -8.096 9.844 7.883 1.00 75.00 93 LYS A N 1
ATOM 705 C CA . LYS A 1 93 ? -6.701 9.984 7.417 1.00 75.00 93 LYS A CA 1
ATOM 706 C C . LYS A 1 93 ? -5.695 9.331 8.356 1.00 75.00 93 LYS A C 1
ATOM 708 O O . LYS A 1 93 ? -4.657 8.860 7.888 1.00 75.00 93 LYS A O 1
ATOM 713 N N . ARG A 1 94 ? -5.969 9.319 9.662 1.00 80.94 94 ARG A N 1
ATOM 714 C CA . ARG A 1 94 ? -5.074 8.757 10.679 1.00 80.94 94 ARG A CA 1
ATOM 715 C C . ARG A 1 94 ? -5.836 7.772 11.540 1.00 80.94 94 ARG A C 1
ATOM 717 O O . ARG A 1 94 ? -6.986 8.007 11.886 1.00 80.94 94 ARG A O 1
ATOM 724 N N . ILE A 1 95 ? -5.167 6.679 11.877 1.00 86.44 95 ILE A N 1
ATOM 725 C CA . ILE A 1 95 ? -5.748 5.610 12.676 1.00 86.44 95 ILE A CA 1
ATOM 726 C C . ILE A 1 95 ? -4.842 5.382 13.867 1.00 86.44 95 ILE A C 1
ATOM 728 O O . ILE A 1 95 ? -3.619 5.235 13.730 1.00 86.44 95 ILE A O 1
ATOM 732 N N . PHE A 1 96 ? -5.454 5.401 15.036 1.00 87.25 96 PHE A N 1
ATOM 733 C CA . PHE A 1 96 ? -4.812 5.139 16.305 1.00 87.25 96 PHE A CA 1
ATOM 734 C C . PHE A 1 96 ? -5.420 3.874 16.891 1.00 87.25 96 PHE A C 1
ATOM 736 O O . PHE A 1 96 ? -6.604 3.620 16.720 1.00 87.25 96 PHE A O 1
ATOM 743 N N . LEU A 1 97 ? -4.581 3.071 17.528 1.00 88.75 97 LEU A N 1
ATOM 744 C CA . LEU A 1 97 ? -4.997 1.918 18.306 1.00 88.75 97 LEU A CA 1
ATOM 745 C C . LEU A 1 97 ? -4.718 2.239 19.770 1.00 88.75 97 LEU A C 1
ATOM 747 O O . LEU A 1 97 ? -3.573 2.558 20.108 1.00 88.75 97 LEU A O 1
ATOM 751 N N . THR A 1 98 ? -5.741 2.166 20.609 1.00 87.12 98 THR A N 1
ATOM 752 C CA . THR A 1 98 ? -5.614 2.325 22.059 1.00 87.12 98 THR A CA 1
ATOM 753 C C . THR A 1 98 ? -5.493 0.944 22.685 1.00 87.12 98 THR A C 1
ATOM 755 O O . THR A 1 98 ? -6.383 0.114 22.528 1.00 87.12 98 THR A O 1
ATOM 758 N N . THR A 1 99 ? -4.377 0.666 23.357 1.00 81.06 99 THR A N 1
ATOM 759 C CA . THR A 1 99 ? -4.191 -0.616 24.048 1.00 81.06 99 THR A CA 1
ATOM 760 C C . THR A 1 99 ? -5.044 -0.678 25.321 1.00 81.06 99 THR A C 1
ATOM 762 O O . THR A 1 99 ? -5.400 0.372 25.863 1.00 81.06 99 THR A O 1
ATOM 765 N N . PRO A 1 100 ? -5.309 -1.879 25.871 1.00 75.31 100 PRO A N 1
ATOM 766 C CA . PRO A 1 100 ? -5.995 -2.027 27.161 1.00 75.31 100 PRO A CA 1
ATOM 767 C C . PRO A 1 100 ? -5.330 -1.253 28.310 1.00 75.31 100 PRO A C 1
ATOM 769 O O . PRO A 1 100 ? -5.999 -0.817 29.240 1.00 75.31 100 PRO A O 1
ATOM 772 N N . ASN A 1 101 ? -4.015 -1.025 28.219 1.00 76.56 101 ASN A N 1
ATOM 773 C CA . ASN A 1 101 ? -3.242 -0.257 29.198 1.00 76.56 101 ASN A CA 1
ATOM 774 C C . ASN A 1 101 ? -3.402 1.270 29.050 1.00 76.56 101 ASN A C 1
ATOM 776 O O . ASN A 1 101 ? -2.785 2.020 29.801 1.00 76.56 101 ASN A O 1
ATOM 780 N N . GLY A 1 102 ? -4.195 1.740 28.081 1.00 76.88 102 GLY A N 1
ATOM 781 C CA . GLY A 1 102 ? -4.415 3.160 27.801 1.00 76.88 102 GLY A CA 1
ATOM 782 C C . GLY A 1 102 ? -3.370 3.803 26.883 1.00 76.88 102 GLY A C 1
ATOM 783 O O . GLY A 1 102 ? -3.461 5.001 26.610 1.00 76.88 102 GLY A O 1
ATOM 784 N N . ASP A 1 103 ? -2.401 3.043 26.358 1.00 84.25 103 ASP A N 1
ATOM 785 C CA . ASP A 1 103 ? -1.398 3.592 25.442 1.00 84.25 103 ASP A CA 1
ATOM 786 C C . ASP A 1 103 ? -1.981 3.787 24.041 1.00 84.25 103 ASP A C 1
ATOM 788 O O . ASP A 1 103 ? -2.435 2.847 23.384 1.00 84.25 103 ASP A O 1
ATOM 792 N N . ARG A 1 104 ? -1.884 5.015 23.526 1.00 85.31 104 ARG A N 1
ATOM 793 C CA . ARG A 1 104 ? -2.311 5.353 22.166 1.00 85.31 104 ARG A CA 1
ATOM 794 C C . ARG A 1 104 ? -1.170 5.149 21.175 1.00 85.31 104 ARG A C 1
ATOM 796 O O . ARG A 1 104 ? -0.210 5.921 21.127 1.00 85.31 104 ARG A O 1
ATOM 803 N N . LYS A 1 105 ? -1.286 4.144 20.308 1.00 87.69 105 LYS A N 1
ATOM 804 C CA . LYS A 1 105 ? -0.288 3.828 19.280 1.00 87.69 105 LYS A CA 1
ATOM 805 C C . LYS A 1 105 ? -0.793 4.191 17.893 1.00 87.69 105 LYS A C 1
ATOM 807 O O . LYS A 1 105 ? -1.804 3.685 17.417 1.00 87.69 105 LYS A O 1
ATOM 812 N N . ARG A 1 106 ? -0.031 5.015 17.172 1.00 86.19 106 ARG A N 1
ATOM 813 C CA . ARG A 1 106 ? -0.343 5.314 15.770 1.00 86.19 106 ARG A CA 1
ATOM 814 C C . ARG A 1 106 ? -0.145 4.076 14.891 1.00 86.19 106 ARG A C 1
ATOM 816 O O . ARG A 1 106 ? 0.954 3.498 14.813 1.00 86.19 106 ARG A O 1
ATOM 823 N N . VAL A 1 107 ? -1.193 3.713 14.164 1.00 87.38 107 VAL A N 1
ATOM 824 C CA . VAL A 1 107 ? -1.132 2.699 13.118 1.00 87.38 107 VAL A CA 1
ATOM 825 C C . VAL A 1 107 ? -0.476 3.331 11.892 1.00 87.38 107 VAL A C 1
ATOM 827 O O . VAL A 1 107 ? -0.899 4.379 11.406 1.00 87.38 107 VAL A O 1
ATOM 830 N N . ARG A 1 108 ? 0.611 2.728 11.396 1.00 85.88 108 ARG A N 1
ATOM 831 C CA . ARG A 1 108 ? 1.395 3.264 10.267 1.00 85.88 108 ARG A CA 1
ATOM 832 C C . ARG A 1 108 ? 0.760 2.933 8.910 1.00 85.88 108 ARG A C 1
ATOM 834 O O . ARG A 1 108 ? 1.451 2.504 7.992 1.00 85.88 108 ARG A O 1
ATOM 841 N N . VAL A 1 109 ? -0.549 3.126 8.796 1.00 85.19 109 VAL A N 1
ATOM 842 C CA . VAL A 1 109 ? -1.284 3.019 7.534 1.00 85.19 109 VAL A CA 1
ATOM 843 C C . VAL A 1 109 ? -1.492 4.408 6.946 1.00 85.19 109 VAL A C 1
ATOM 845 O O . VAL A 1 109 ? -1.757 5.369 7.668 1.00 85.19 109 VAL A O 1
ATOM 848 N N . THR A 1 110 ? -1.331 4.524 5.630 1.00 83.00 110 THR A N 1
ATOM 849 C CA . THR A 1 110 ? -1.467 5.798 4.915 1.00 83.00 110 THR A CA 1
ATOM 850 C C . THR A 1 110 ? -2.510 5.673 3.814 1.00 83.00 110 THR A C 1
ATOM 852 O O . THR A 1 110 ? -2.360 4.856 2.902 1.00 83.00 110 THR A O 1
ATOM 855 N N . ARG A 1 111 ? -3.538 6.530 3.854 1.00 83.69 111 ARG A N 1
ATOM 856 C CA . ARG A 1 111 ? -4.636 6.537 2.873 1.00 83.69 111 ARG A CA 1
ATOM 857 C C . ARG A 1 111 ? -4.150 6.668 1.427 1.00 83.69 111 ARG A C 1
ATOM 859 O O . ARG A 1 111 ? -4.667 5.992 0.554 1.00 83.69 111 ARG A O 1
ATOM 866 N N . TRP A 1 112 ? -3.152 7.513 1.171 1.00 83.12 112 TRP A N 1
ATOM 867 C CA . TRP A 1 112 ? -2.695 7.831 -0.192 1.00 83.12 112 TRP A CA 1
ATOM 868 C C . TRP A 1 112 ? -1.990 6.664 -0.887 1.00 83.12 112 TRP A C 1
ATOM 870 O O . TRP A 1 112 ? -2.007 6.562 -2.109 1.00 83.12 112 TRP A O 1
ATOM 880 N N . ILE A 1 113 ? -1.378 5.781 -0.099 1.00 83.44 113 ILE A N 1
ATOM 881 C CA . ILE A 1 113 ? -0.686 4.590 -0.597 1.00 83.44 113 ILE A CA 1
ATOM 882 C C . ILE A 1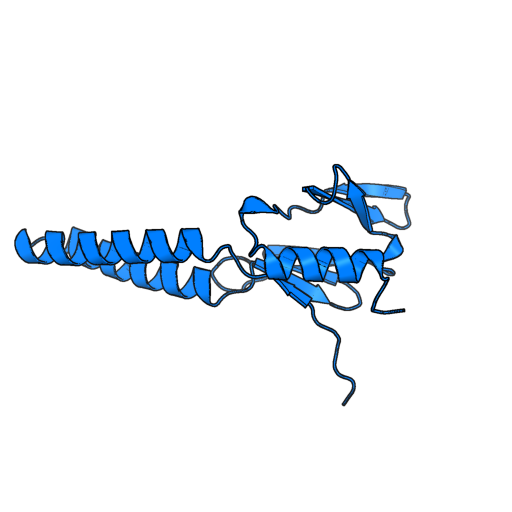 113 ? -1.683 3.440 -0.794 1.00 83.44 113 ILE A C 1
ATOM 884 O O . ILE A 1 113 ? -1.399 2.505 -1.535 1.00 83.44 113 ILE A O 1
ATOM 888 N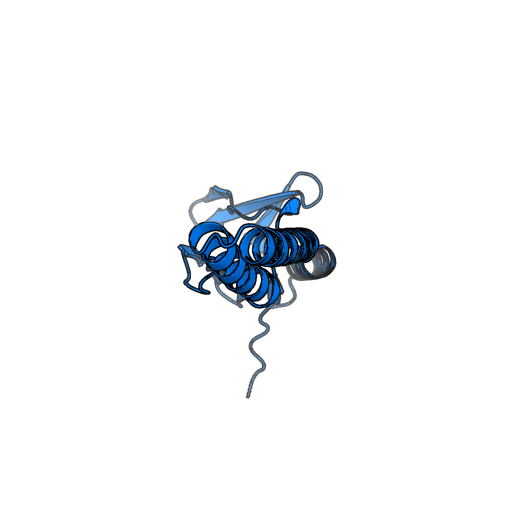 N . SER A 1 114 ? -2.859 3.526 -0.172 1.00 86.81 114 SER A N 1
ATOM 889 C CA . SER A 1 114 ? -3.888 2.490 -0.182 1.00 86.81 114 SER A CA 1
ATOM 890 C C . SER A 1 114 ? -4.836 2.653 -1.371 1.00 86.81 114 SER A C 1
ATOM 892 O O . SER A 1 114 ? -5.142 3.768 -1.800 1.00 86.81 114 SER A O 1
ATOM 894 N N . GLN A 1 115 ? -5.363 1.546 -1.889 1.00 88.31 115 GLN A N 1
ATOM 895 C CA . GLN A 1 115 ? -6.425 1.588 -2.890 1.00 88.31 115 GLN A CA 1
ATOM 896 C C . GLN A 1 115 ? -7.686 2.233 -2.295 1.00 88.31 115 GLN A C 1
ATOM 898 O O . GLN A 1 115 ? -8.221 1.754 -1.296 1.00 88.31 115 GLN A O 1
ATOM 903 N N . ARG A 1 116 ? -8.197 3.296 -2.933 1.00 85.69 116 ARG A N 1
ATOM 904 C CA . ARG A 1 116 ? -9.298 4.122 -2.404 1.00 85.69 116 ARG A CA 1
ATOM 905 C C . ARG A 1 116 ? -10.541 3.318 -2.000 1.00 85.69 116 ARG A C 1
ATOM 907 O O . ARG A 1 116 ? -10.995 3.455 -0.873 1.00 85.69 116 ARG A O 1
ATOM 914 N N . GLY A 1 117 ? -11.041 2.442 -2.874 1.00 85.12 117 GLY A N 1
ATOM 915 C CA . GLY A 1 117 ? -12.229 1.633 -2.567 1.00 85.12 117 GLY A CA 1
ATOM 916 C C . GLY A 1 117 ? -12.000 0.616 -1.442 1.00 85.12 117 GLY A C 1
ATOM 917 O O . GLY A 1 117 ? -12.886 0.375 -0.630 1.00 85.12 117 GLY A O 1
ATOM 918 N N . ALA A 1 118 ? -10.796 0.045 -1.341 1.00 86.69 118 ALA A N 1
ATOM 919 C CA . ALA A 1 118 ? -10.464 -0.871 -0.252 1.00 86.69 118 ALA A CA 1
ATOM 920 C C . ALA A 1 118 ? -10.282 -0.130 1.084 1.00 86.69 118 ALA A C 1
ATOM 922 O O . ALA A 1 118 ? -10.685 -0.645 2.122 1.00 86.69 118 ALA A O 1
ATOM 923 N N . TRP A 1 119 ? -9.745 1.094 1.048 1.00 88.31 119 TRP A N 1
ATOM 924 C CA . TRP A 1 119 ? -9.677 1.983 2.206 1.00 88.31 119 TRP A CA 1
ATOM 925 C C . TRP A 1 119 ? -11.068 2.324 2.740 1.00 88.31 119 TRP A C 1
ATOM 927 O O . TRP A 1 119 ? -11.298 2.227 3.938 1.00 88.31 119 TRP A O 1
ATOM 937 N N . GLU A 1 120 ? -12.005 2.682 1.860 1.00 87.94 120 GLU A N 1
ATOM 938 C CA . GLU A 1 120 ? -13.388 2.981 2.244 1.00 87.94 120 GLU A CA 1
ATOM 939 C C . GLU A 1 120 ? -14.056 1.764 2.894 1.00 87.94 120 GLU A C 1
ATOM 941 O O . GLU A 1 120 ? -14.584 1.896 3.992 1.00 87.94 120 GLU A O 1
ATOM 946 N N . ARG A 1 121 ? -13.916 0.561 2.314 1.00 86.12 121 ARG A N 1
ATOM 947 C CA . ARG A 1 121 ? -14.405 -0.685 2.941 1.00 86.12 121 ARG A CA 1
ATOM 948 C C . ARG A 1 121 ? -13.802 -0.936 4.319 1.00 86.12 121 ARG A C 1
ATOM 950 O O . ARG A 1 121 ? -14.508 -1.371 5.219 1.00 86.12 121 ARG A O 1
ATOM 957 N N . PHE A 1 122 ? -12.513 -0.666 4.484 1.00 88.81 122 PHE A N 1
ATOM 958 C CA . PHE A 1 122 ? -11.833 -0.816 5.764 1.00 88.81 122 PHE A CA 1
ATOM 959 C C . PHE A 1 122 ? -12.339 0.191 6.807 1.00 88.81 122 PHE A C 1
ATOM 961 O O . PHE A 1 122 ? -12.649 -0.205 7.924 1.00 88.81 122 PHE A O 1
ATOM 968 N N . ILE A 1 123 ? -12.517 1.463 6.442 1.00 87.81 123 ILE A N 1
ATOM 969 C CA . ILE A 1 123 ? -13.115 2.470 7.331 1.00 87.81 123 ILE A CA 1
ATOM 970 C C . ILE A 1 123 ? -14.563 2.106 7.682 1.00 87.81 123 ILE A C 1
ATOM 972 O O . ILE A 1 123 ? -14.960 2.225 8.838 1.00 87.81 123 ILE A O 1
ATOM 976 N N . THR A 1 124 ? -15.345 1.623 6.713 1.00 87.00 124 THR A N 1
ATOM 977 C CA . THR A 1 124 ? -16.702 1.124 6.958 1.00 87.00 124 THR A CA 1
ATOM 978 C C . THR A 1 124 ? -16.693 -0.066 7.913 1.00 87.00 124 THR A C 1
ATOM 980 O O . THR A 1 124 ? -17.498 -0.070 8.833 1.00 87.00 124 THR A O 1
ATOM 983 N N . ALA A 1 125 ? -15.779 -1.028 7.754 1.00 85.25 125 ALA A N 1
ATOM 984 C CA . ALA A 1 125 ? -15.664 -2.182 8.648 1.00 85.25 125 ALA A CA 1
ATOM 985 C C . ALA A 1 125 ? -15.313 -1.772 10.088 1.00 85.25 125 ALA A C 1
ATOM 987 O O . ALA A 1 125 ? -15.920 -2.282 11.026 1.00 85.25 125 ALA A O 1
ATOM 988 N N . LEU A 1 126 ? -14.400 -0.806 10.258 1.00 85.69 126 LEU A N 1
ATOM 989 C CA . LEU A 1 126 ? -14.072 -0.240 11.570 1.00 85.69 126 LEU A CA 1
ATOM 990 C C . LEU A 1 126 ? -15.273 0.481 12.205 1.00 85.69 126 LEU A C 1
ATOM 992 O O . LEU A 1 126 ? -15.563 0.275 13.377 1.00 85.69 126 LEU A O 1
ATOM 996 N N . ASN A 1 127 ? -15.997 1.301 11.436 1.00 83.25 127 ASN A N 1
ATOM 997 C CA . ASN A 1 127 ? -17.152 2.054 11.941 1.00 83.25 127 ASN A CA 1
ATOM 998 C C . ASN A 1 127 ? -18.357 1.163 12.259 1.00 83.25 127 ASN A C 1
ATOM 1000 O O . ASN A 1 127 ? -19.054 1.398 13.241 1.00 83.25 127 ASN A O 1
ATOM 1004 N N . ALA A 1 128 ? -18.618 0.169 11.411 1.00 80.44 128 ALA A N 1
ATOM 1005 C CA . ALA A 1 128 ? -19.728 -0.762 11.572 1.00 80.44 128 ALA A CA 1
ATOM 1006 C C . ALA A 1 128 ? -19.459 -1.824 12.644 1.00 80.44 128 ALA A C 1
ATOM 1008 O O . ALA A 1 128 ? -20.364 -2.599 12.926 1.00 80.44 128 ALA A O 1
ATOM 1009 N N . ARG A 1 129 ? -18.235 -1.873 13.200 1.00 78.94 129 ARG A N 1
ATOM 1010 C CA . ARG A 1 129 ? -17.761 -2.942 14.092 1.00 78.94 129 ARG A CA 1
ATOM 1011 C C . ARG A 1 129 ? -18.099 -4.316 13.522 1.00 78.94 129 ARG A C 1
ATOM 1013 O O . ARG A 1 129 ? -18.648 -5.171 14.191 1.00 78.94 129 ARG A O 1
ATOM 1020 N N . ALA A 1 130 ? -17.808 -4.498 12.235 1.00 60.50 130 ALA A N 1
ATOM 1021 C CA . ALA A 1 130 ? -18.370 -5.577 11.421 1.00 60.50 130 ALA A CA 1
ATOM 1022 C C . ALA A 1 130 ? -17.891 -7.004 11.785 1.00 60.50 130 ALA A C 1
ATOM 1024 O O . ALA A 1 130 ? -18.132 -7.924 11.005 1.00 60.50 130 ALA A O 1
ATOM 1025 N N . PHE A 1 131 ? -17.192 -7.173 12.911 1.00 56.75 131 PHE A N 1
ATOM 1026 C CA . PHE A 1 131 ? -16.792 -8.462 13.483 1.00 56.75 131 PHE A CA 1
ATOM 1027 C C . PHE A 1 131 ? -17.450 -8.744 14.849 1.00 56.75 131 PHE A C 1
ATOM 1029 O O . PHE A 1 131 ? -17.125 -9.768 15.443 1.00 56.75 131 PHE A O 1
ATOM 1036 N N . ASP A 1 132 ? -18.339 -7.859 15.324 1.00 49.78 132 ASP A N 1
ATOM 1037 C CA . ASP A 1 132 ? -19.197 -8.074 16.503 1.00 49.78 132 ASP A CA 1
ATOM 1038 C C . ASP A 1 132 ? -20.454 -8.897 16.162 1.00 49.78 132 ASP A C 1
ATOM 1040 O O . ASP A 1 132 ? -21.012 -8.719 15.048 1.00 49.78 132 ASP A O 1
#